Protein AF-A0A7W0LDE7-F1 (afdb_monomer)

Foldseek 3Di:
DVVVLVVQLVVVVVVVDDNVVSVVVSCVVCVVVDPDDDPDDDDPPDDPDPDD

pLDDT: mean 75.1, std 14.08, range [44.19, 92.88]

Mean predicted aligned error: 9.15 Å

Nearest PDB structures (foldseek):
  1rqu-assembly1_B  TM=4.398E-01  e=8.544E+00  Escherichia coli

Structure (mmCIF, N/CA/C/O backbone):
data_AF-A0A7W0LDE7-F1
#
_entry.id   AF-A0A7W0LDE7-F1
#
loop_
_atom_site.group_PDB
_atom_site.id
_atom_site.type_symbol
_atom_site.label_atom_id
_atom_site.label_alt_id
_atom_site.label_comp_id
_atom_site.label_asym_id
_atom_site.label_entity_id
_atom_site.label_seq_id
_atom_site.pdbx_PDB_ins_code
_atom_site.Cartn_x
_atom_site.Cartn_y
_atom_site.Cartn_z
_atom_site.occupancy
_atom_site.B_iso_or_equiv
_atom_site.auth_seq_id
_atom_site.auth_comp_id
_atom_site.auth_asym_id
_atom_site.auth_atom_id
_atom_site.pdbx_PDB_model_num
ATOM 1 N N . MET A 1 1 ? 0.580 0.891 -12.917 1.00 61.28 1 MET A N 1
ATOM 2 C CA . MET A 1 1 ? 0.973 1.292 -11.548 1.00 61.28 1 MET A CA 1
ATOM 3 C C . MET A 1 1 ? 0.045 2.352 -10.971 1.00 61.28 1 MET A C 1
ATOM 5 O O . MET A 1 1 ? -0.604 2.051 -9.986 1.00 61.28 1 MET A O 1
ATOM 9 N N . CYS A 1 2 ? -0.085 3.552 -11.558 1.00 72.75 2 CYS A N 1
ATOM 10 C CA . CYS A 1 2 ? -0.928 4.606 -10.962 1.00 72.75 2 CYS A CA 1
ATOM 11 C C . CYS A 1 2 ? -2.420 4.230 -10.893 1.00 72.75 2 CYS A C 1
ATOM 13 O O . CYS A 1 2 ? -3.089 4.555 -9.919 1.00 72.75 2 CYS A O 1
ATOM 15 N N . ILE A 1 3 ? -2.928 3.508 -11.899 1.00 80.50 3 ILE A N 1
ATOM 16 C CA . ILE A 1 3 ? -4.328 3.054 -11.942 1.00 80.50 3 ILE A CA 1
ATOM 17 C C . ILE A 1 3 ? -4.582 1.938 -10.917 1.00 80.50 3 ILE A C 1
ATOM 19 O O . ILE A 1 3 ? -5.603 1.963 -10.235 1.00 80.50 3 ILE A O 1
ATOM 23 N N . ASP A 1 4 ? -3.652 0.992 -10.777 1.00 83.62 4 ASP A N 1
ATOM 24 C CA . ASP A 1 4 ? -3.766 -0.133 -9.835 1.00 83.62 4 ASP A CA 1
ATOM 25 C C . ASP A 1 4 ? -3.722 0.364 -8.386 1.00 83.62 4 ASP A C 1
ATOM 27 O O . ASP A 1 4 ? -4.613 0.069 -7.595 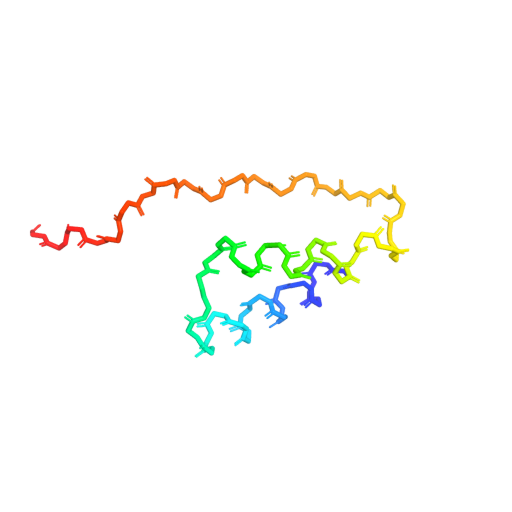1.00 83.62 4 ASP A O 1
ATOM 31 N N . VAL A 1 5 ? -2.758 1.241 -8.086 1.00 83.44 5 VAL A N 1
ATOM 32 C CA . VAL A 1 5 ? -2.634 1.923 -6.792 1.00 83.44 5 VAL A CA 1
ATOM 33 C C . VAL A 1 5 ? -3.892 2.733 -6.471 1.00 83.44 5 VAL A C 1
ATOM 35 O O . VAL A 1 5 ? -4.394 2.661 -5.352 1.00 83.44 5 VAL A O 1
ATOM 38 N N . ALA A 1 6 ? -4.440 3.472 -7.442 1.00 84.50 6 ALA A N 1
ATOM 39 C CA . ALA A 1 6 ? -5.670 4.236 -7.242 1.00 84.50 6 ALA A CA 1
ATOM 40 C C . ALA A 1 6 ? -6.885 3.329 -6.986 1.00 84.50 6 ALA A C 1
ATOM 42 O O . ALA A 1 6 ? -7.716 3.638 -6.130 1.00 84.50 6 ALA A O 1
ATOM 43 N N . ARG A 1 7 ? -6.996 2.200 -7.697 1.00 88.12 7 ARG A N 1
ATOM 44 C CA . ARG A 1 7 ? -8.079 1.227 -7.507 1.00 88.12 7 ARG A CA 1
ATOM 45 C C . ARG A 1 7 ? -8.016 0.598 -6.115 1.00 88.12 7 ARG A C 1
ATOM 47 O O . ARG A 1 7 ? -9.034 0.591 -5.422 1.00 88.12 7 ARG A O 1
ATOM 54 N N . ASP A 1 8 ? -6.836 0.154 -5.700 1.00 88.38 8 ASP A N 1
ATOM 55 C CA . ASP A 1 8 ? -6.594 -0.423 -4.376 1.00 88.38 8 ASP A CA 1
ATOM 56 C C . ASP A 1 8 ? -6.872 0.602 -3.267 1.00 88.38 8 ASP A C 1
ATOM 58 O O . ASP A 1 8 ? -7.591 0.307 -2.311 1.00 88.38 8 ASP A O 1
ATOM 62 N N . ALA A 1 9 ? -6.393 1.841 -3.429 1.00 87.56 9 ALA A N 1
ATOM 63 C CA . ALA A 1 9 ? -6.652 2.929 -2.487 1.00 87.56 9 ALA A CA 1
ATOM 64 C C . ALA A 1 9 ? -8.153 3.206 -2.327 1.00 87.56 9 ALA A C 1
ATOM 66 O O . ALA A 1 9 ? -8.650 3.326 -1.206 1.00 87.56 9 ALA A O 1
ATOM 67 N N . MET A 1 10 ? -8.897 3.265 -3.437 1.00 89.81 10 MET A N 1
ATOM 68 C CA . MET A 1 10 ? -10.345 3.483 -3.410 1.00 89.81 10 MET A CA 1
A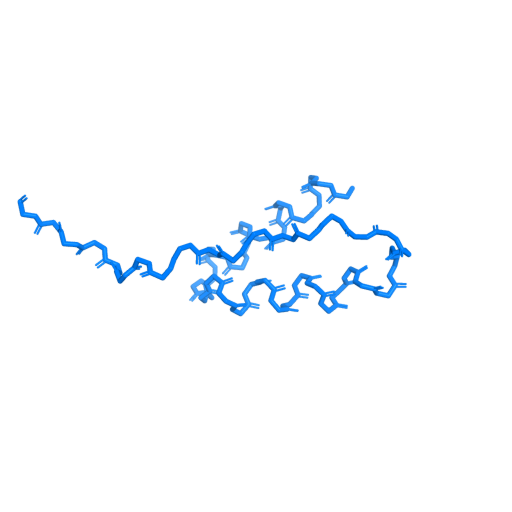TOM 69 C C . MET A 1 10 ? -11.098 2.324 -2.753 1.00 89.81 10 MET A C 1
ATOM 71 O O . MET A 1 10 ? -12.063 2.564 -2.028 1.00 89.81 10 MET A O 1
ATOM 75 N N . GLN A 1 11 ? -10.682 1.077 -2.985 1.00 92.88 11 GLN A N 1
ATOM 76 C CA . GLN A 1 11 ? -11.289 -0.087 -2.336 1.00 92.88 11 GLN A CA 1
ATOM 77 C C . GLN A 1 11 ? -11.054 -0.072 -0.823 1.00 92.88 11 GLN A C 1
ATOM 79 O O . GLN A 1 11 ? -12.002 -0.246 -0.059 1.00 92.88 11 GLN A O 1
ATOM 84 N N . MET A 1 12 ? -9.827 0.210 -0.381 1.00 89.31 12 MET A N 1
ATOM 85 C CA . MET A 1 12 ? -9.512 0.282 1.047 1.00 89.31 12 MET A CA 1
ATOM 86 C C . MET A 1 12 ? -10.200 1.470 1.736 1.00 89.31 12 MET A C 1
ATOM 88 O O . MET A 1 12 ? -10.683 1.332 2.857 1.00 89.31 12 MET A O 1
ATOM 92 N N . HIS A 1 13 ? -10.324 2.612 1.053 1.00 90.94 13 HIS A N 1
ATOM 93 C CA . HIS A 1 13 ? -11.084 3.759 1.558 1.00 90.94 13 HIS A CA 1
ATOM 94 C C . HIS A 1 13 ? -12.573 3.425 1.720 1.00 90.94 13 HIS A C 1
ATOM 96 O O . HIS A 1 13 ? -13.171 3.732 2.747 1.00 90.94 13 HIS A O 1
ATOM 102 N N . LYS A 1 14 ? -13.175 2.734 0.740 1.00 89.81 14 LYS A N 1
ATOM 103 C CA . LYS A 1 14 ? -14.563 2.246 0.838 1.00 89.81 14 LYS A CA 1
ATOM 104 C C . LYS A 1 14 ? -14.758 1.233 1.968 1.00 89.81 14 LYS A C 1
ATOM 106 O O . LYS A 1 14 ? -15.831 1.197 2.554 1.00 89.81 14 LYS A O 1
ATOM 111 N N . ALA A 1 15 ? -13.732 0.447 2.286 1.00 90.44 15 ALA A N 1
ATO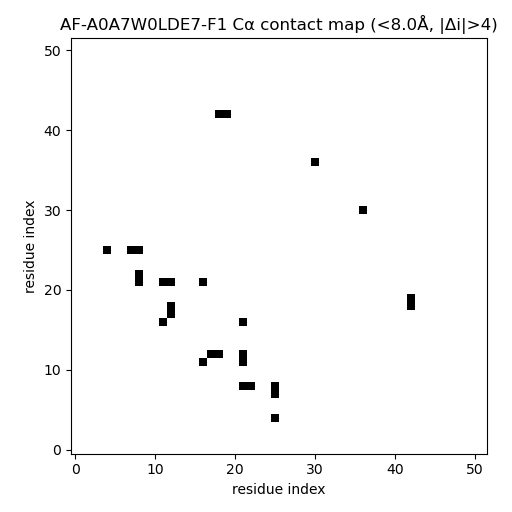M 112 C CA . ALA A 1 15 ? -13.731 -0.473 3.422 1.00 90.44 15 ALA A CA 1
ATOM 113 C C . ALA A 1 15 ? -13.545 0.229 4.785 1.00 90.44 15 ALA A C 1
ATOM 115 O O . ALA A 1 15 ? -13.533 -0.438 5.816 1.00 90.44 15 ALA A O 1
ATOM 116 N N . GLY A 1 16 ? -13.405 1.560 4.808 1.00 90.56 16 GLY A N 1
ATOM 117 C CA . GLY A 1 16 ? -13.292 2.347 6.035 1.00 90.56 16 GLY A CA 1
ATOM 118 C C . GLY A 1 16 ? -11.883 2.400 6.628 1.00 90.56 16 GLY A C 1
ATOM 119 O O . GLY A 1 16 ? -11.728 2.810 7.777 1.00 90.56 16 GLY A O 1
ATOM 120 N N . LEU A 1 17 ? -10.847 2.000 5.880 1.00 86.69 17 LEU A N 1
ATOM 121 C CA . LEU A 1 17 ? -9.468 2.145 6.346 1.00 86.69 17 LEU A CA 1
ATOM 122 C C . LEU A 1 17 ? -9.066 3.626 6.383 1.00 86.69 17 LEU A C 1
ATOM 124 O O . LEU A 1 17 ? -9.437 4.418 5.516 1.00 86.69 17 LEU A O 1
ATOM 128 N N . SER A 1 18 ? -8.252 3.993 7.375 1.00 87.50 18 SER A N 1
ATOM 129 C CA . SER A 1 18 ? -7.659 5.329 7.452 1.00 87.50 18 SER A CA 1
ATOM 130 C C . SER A 1 18 ? -6.677 5.557 6.298 1.00 87.50 18 SER A C 1
ATOM 132 O O . SER A 1 18 ? -6.005 4.631 5.843 1.00 87.50 18 SER A O 1
ATOM 134 N N . LEU A 1 19 ? -6.534 6.808 5.850 1.00 85.00 19 LEU A N 1
ATOM 135 C CA . LEU A 1 19 ? -5.607 7.162 4.764 1.00 85.00 19 LEU A CA 1
ATOM 136 C C . LEU A 1 19 ? -4.151 6.767 5.069 1.00 85.00 19 LEU A C 1
ATOM 138 O O . LEU A 1 19 ? -3.413 6.397 4.158 1.00 85.00 19 LEU A O 1
ATOM 142 N N . VAL A 1 20 ? -3.757 6.800 6.348 1.00 86.38 20 VAL A N 1
ATOM 143 C CA . VAL A 1 20 ? -2.434 6.356 6.813 1.00 86.38 20 VAL A CA 1
ATOM 144 C C . VAL A 1 20 ? -2.262 4.855 6.574 1.00 86.38 20 VAL A C 1
ATOM 146 O O . VAL A 1 20 ? -1.306 4.446 5.921 1.00 86.38 20 VAL A O 1
ATOM 149 N N . ASN A 1 21 ? -3.238 4.044 6.991 1.00 86.31 21 ASN A N 1
ATOM 150 C CA . ASN A 1 21 ? -3.184 2.593 6.813 1.00 86.31 21 ASN A CA 1
ATOM 151 C C . ASN A 1 21 ? -3.218 2.205 5.328 1.00 86.31 21 ASN A C 1
ATOM 153 O O . ASN A 1 21 ? -2.539 1.267 4.921 1.00 86.31 21 ASN A O 1
ATOM 157 N N . ILE A 1 22 ? -3.991 2.928 4.508 1.00 87.56 22 ILE A N 1
ATOM 158 C CA . ILE A 1 22 ? -4.060 2.712 3.053 1.00 87.56 22 ILE A CA 1
ATOM 159 C C . ILE A 1 22 ? -2.686 2.925 2.422 1.00 87.56 22 ILE A C 1
ATOM 161 O O . ILE A 1 22 ? -2.223 2.090 1.645 1.00 87.56 22 ILE A O 1
ATOM 165 N N . ARG A 1 23 ? -2.014 4.021 2.788 1.00 83.94 23 ARG A N 1
ATOM 166 C CA . ARG A 1 23 ? -0.664 4.326 2.320 1.00 83.94 23 ARG A CA 1
ATOM 167 C C . ARG A 1 23 ? 0.315 3.226 2.709 1.00 83.94 23 ARG A C 1
ATOM 169 O O . ARG A 1 23 ? 0.999 2.717 1.831 1.00 83.94 23 ARG A O 1
ATOM 176 N N . GLU A 1 24 ? 0.367 2.842 3.983 1.00 87.06 24 GLU A N 1
ATOM 177 C CA . GLU A 1 24 ? 1.282 1.793 4.452 1.00 87.06 24 GLU A CA 1
ATOM 178 C C . GLU A 1 24 ? 1.054 0.474 3.708 1.00 87.06 24 GLU A C 1
ATOM 180 O O . GLU A 1 24 ? 2.009 -0.173 3.280 1.00 87.06 24 GLU A O 1
ATOM 185 N N . LYS A 1 25 ? -0.213 0.102 3.486 1.00 87.75 25 LYS A N 1
ATOM 186 C CA . LYS A 1 25 ? -0.582 -1.114 2.751 1.00 87.75 25 LYS A CA 1
ATOM 187 C C . LYS A 1 25 ? -0.117 -1.061 1.296 1.00 87.75 25 LYS A C 1
ATOM 189 O O . LYS A 1 25 ? 0.441 -2.031 0.789 1.00 87.75 25 LYS A O 1
ATOM 194 N N . ILE A 1 26 ? -0.340 0.065 0.621 1.00 86.06 26 ILE A N 1
ATOM 195 C CA . ILE A 1 26 ? 0.080 0.276 -0.769 1.00 86.06 26 ILE A CA 1
ATOM 196 C C . ILE A 1 26 ? 1.605 0.301 -0.858 1.00 86.06 26 ILE A C 1
ATOM 198 O O . ILE A 1 26 ? 2.184 -0.389 -1.691 1.00 86.06 26 ILE A O 1
ATOM 202 N N . GLU A 1 27 ? 2.282 1.034 0.020 1.00 83.62 27 GLU A N 1
ATOM 203 C CA . GLU A 1 27 ? 3.740 1.051 0.049 1.00 83.62 27 GLU A CA 1
ATOM 204 C C . GLU A 1 27 ? 4.286 -0.363 0.271 1.00 83.62 27 GLU A C 1
ATOM 206 O O . GLU A 1 27 ? 5.121 -0.798 -0.508 1.00 83.62 27 GLU A O 1
ATOM 211 N N . GLN A 1 28 ? 3.771 -1.147 1.221 1.00 85.06 28 GLN A N 1
ATOM 212 C CA . GLN A 1 28 ? 4.199 -2.541 1.415 1.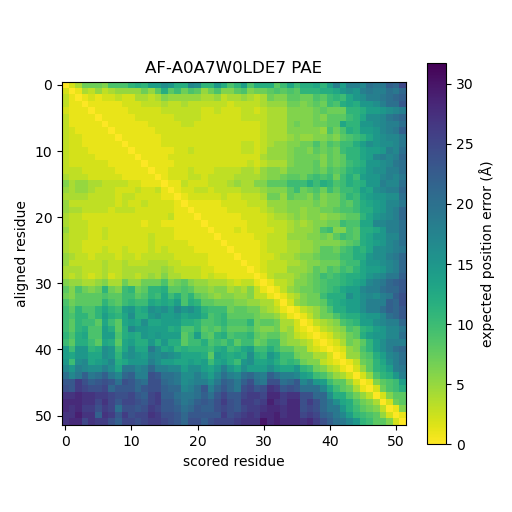00 85.06 28 GLN A CA 1
ATOM 213 C C . GLN A 1 28 ? 3.955 -3.424 0.180 1.00 85.06 28 GLN A C 1
ATOM 215 O O . GLN A 1 28 ? 4.856 -4.150 -0.244 1.00 85.06 28 GLN A O 1
ATOM 220 N N . ASN A 1 29 ? 2.767 -3.340 -0.425 1.00 84.19 29 ASN A N 1
ATOM 221 C CA . ASN A 1 29 ? 2.375 -4.184 -1.557 1.00 84.19 29 ASN A CA 1
ATOM 222 C C . ASN A 1 29 ? 3.170 -3.884 -2.837 1.00 84.19 29 ASN A C 1
ATOM 224 O O . ASN A 1 29 ? 3.405 -4.782 -3.652 1.00 84.19 29 ASN A O 1
ATOM 228 N N . TYR A 1 30 ? 3.563 -2.624 -3.029 1.00 81.56 30 TYR A N 1
ATOM 229 C CA . TYR A 1 30 ? 4.188 -2.153 -4.261 1.00 81.56 30 TYR A CA 1
ATOM 230 C C . TYR A 1 30 ? 5.704 -1.902 -4.104 1.00 81.56 30 TYR A C 1
ATOM 232 O O . TYR A 1 30 ? 6.427 -1.963 -5.097 1.00 81.56 30 TYR A O 1
ATOM 240 N N . LYS A 1 31 ? 6.242 -1.731 -2.888 1.00 77.44 31 LYS A N 1
ATOM 241 C CA . LYS A 1 31 ? 7.684 -1.502 -2.638 1.00 77.44 31 LYS A CA 1
ATOM 242 C C . LYS A 1 31 ? 8.582 -2.642 -3.108 1.00 77.44 31 LYS A C 1
ATOM 244 O O . LYS A 1 31 ? 9.696 -2.390 -3.548 1.00 77.44 31 LYS A O 1
ATOM 249 N N . SER A 1 32 ? 8.113 -3.887 -3.043 1.00 74.12 32 SER A N 1
ATOM 250 C CA . SER A 1 32 ? 8.880 -5.045 -3.527 1.00 74.12 32 SER A CA 1
ATOM 251 C C . SER A 1 32 ? 8.872 -5.175 -5.052 1.00 74.12 32 SER A C 1
ATOM 253 O O . SER A 1 32 ? 9.787 -5.760 -5.624 1.00 74.12 32 SER A O 1
ATOM 255 N N . LYS A 1 33 ? 7.850 -4.624 -5.718 1.00 71.81 33 LYS A N 1
ATOM 256 C CA . LYS A 1 33 ? 7.636 -4.774 -7.163 1.00 71.81 33 LYS A CA 1
ATOM 257 C C . LYS A 1 33 ? 8.261 -3.653 -7.990 1.00 71.81 33 LYS A C 1
ATOM 259 O O . LYS A 1 33 ? 8.482 -3.845 -9.182 1.00 71.81 33 LYS A O 1
ATOM 264 N N . TYR A 1 34 ? 8.557 -2.500 -7.387 1.00 70.25 34 TYR A N 1
ATOM 265 C CA . TYR A 1 34 ? 9.023 -1.321 -8.115 1.00 70.25 34 TYR A CA 1
ATOM 266 C C . TYR A 1 34 ? 10.262 -0.713 -7.452 1.00 70.25 34 TYR A C 1
ATOM 268 O O . TYR A 1 34 ? 10.215 -0.227 -6.327 1.00 70.25 34 TYR A O 1
ATOM 276 N N . ARG A 1 35 ? 11.387 -0.734 -8.184 1.00 66.75 35 ARG A N 1
ATOM 277 C CA . ARG A 1 35 ? 12.702 -0.243 -7.725 1.00 66.75 35 ARG A CA 1
ATOM 278 C C . ARG A 1 35 ? 12.752 1.282 -7.565 1.00 66.75 35 ARG A C 1
ATOM 280 O O . ARG A 1 35 ? 13.550 1.783 -6.783 1.00 66.75 35 ARG A O 1
ATOM 287 N N . PHE A 1 36 ? 11.897 1.999 -8.295 1.00 65.00 36 PHE A N 1
ATOM 288 C CA . PHE A 1 36 ? 11.704 3.443 -8.193 1.00 65.00 36 PHE A CA 1
ATOM 289 C C . PHE A 1 36 ? 10.247 3.726 -7.841 1.00 65.00 36 PHE A C 1
ATOM 291 O O . PHE A 1 36 ? 9.339 3.351 -8.581 1.00 65.00 36 PHE A O 1
ATOM 298 N N . ILE A 1 37 ? 10.043 4.382 -6.703 1.00 64.81 37 ILE A N 1
ATOM 299 C CA . ILE A 1 37 ? 8.731 4.742 -6.174 1.00 64.81 37 ILE A CA 1
ATOM 300 C C . ILE A 1 37 ? 8.695 6.264 -6.118 1.00 64.81 37 ILE A C 1
ATOM 302 O O . ILE A 1 37 ? 9.583 6.876 -5.523 1.00 64.81 37 ILE A O 1
ATOM 306 N N . THR A 1 38 ? 7.691 6.885 -6.732 1.00 67.44 38 THR A N 1
ATOM 307 C CA . THR A 1 38 ? 7.452 8.316 -6.533 1.00 67.44 38 THR A CA 1
ATOM 308 C C . THR A 1 38 ? 7.037 8.517 -5.074 1.00 67.44 38 THR A C 1
ATOM 310 O O . THR A 1 38 ? 6.037 7.922 -4.659 1.00 67.44 38 THR A O 1
ATOM 313 N N . PRO A 1 39 ? 7.779 9.306 -4.274 1.00 62.50 39 PRO A N 1
ATOM 314 C CA . PRO A 1 39 ? 7.431 9.543 -2.880 1.00 62.50 39 PRO A CA 1
ATOM 315 C C . PRO A 1 39 ? 6.009 10.090 -2.813 1.00 62.50 39 PRO A C 1
ATOM 317 O O . PRO A 1 39 ? 5.718 11.148 -3.369 1.00 62.50 39 PRO A O 1
ATOM 320 N N . THR A 1 40 ? 5.101 9.350 -2.180 1.00 66.00 40 THR A N 1
ATOM 321 C CA . THR A 1 40 ? 3.726 9.827 -2.035 1.00 66.00 40 THR A CA 1
ATOM 322 C C . THR A 1 40 ? 3.733 10.902 -0.946 1.00 66.00 40 THR A C 1
ATOM 324 O O . THR A 1 40 ? 4.198 10.617 0.165 1.00 66.00 40 THR A O 1
ATOM 327 N N . PRO A 1 41 ? 3.261 12.133 -1.205 1.00 64.00 41 PRO A N 1
ATOM 328 C CA . PRO A 1 41 ? 3.173 13.160 -0.173 1.00 64.00 41 PRO A CA 1
ATOM 329 C C . PRO A 1 41 ? 2.374 12.639 1.020 1.00 64.00 41 PRO A C 1
ATOM 331 O O . PRO A 1 41 ? 1.424 11.870 0.852 1.00 64.00 41 PRO A O 1
ATOM 334 N N . HIS A 1 42 ? 2.785 12.990 2.238 1.00 59.75 42 HIS A N 1
ATOM 335 C CA . HIS A 1 42 ? 1.971 12.678 3.409 1.00 59.75 42 HIS A CA 1
ATOM 336 C C . HIS A 1 42 ? 0.624 13.388 3.242 1.00 59.75 42 HIS A C 1
ATOM 338 O O . HIS A 1 42 ? 0.62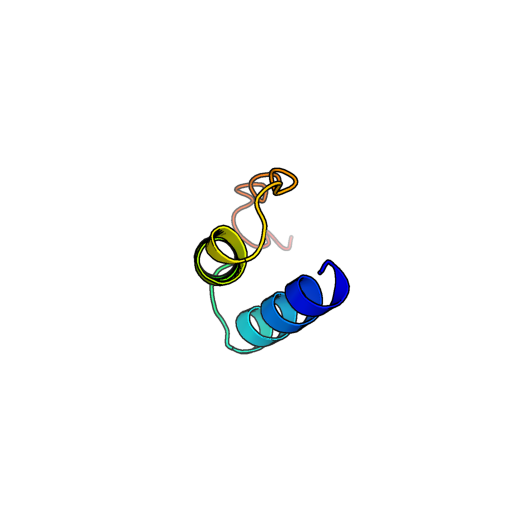4 14.581 2.920 1.00 59.75 42 HIS A O 1
ATOM 344 N N . PRO A 1 43 ? -0.516 12.682 3.396 1.00 60.25 43 PRO A N 1
ATOM 345 C CA . PRO A 1 43 ? -1.794 13.368 3.411 1.00 60.25 43 PRO A CA 1
ATOM 346 C C . PRO A 1 43 ? -1.721 14.446 4.499 1.00 60.25 43 PRO A C 1
ATOM 348 O O . PRO A 1 43 ? -1.135 14.192 5.559 1.00 60.25 43 PRO A O 1
ATOM 351 N N . PRO A 1 44 ? -2.249 15.655 4.246 1.00 64.38 44 PRO A N 1
ATOM 352 C CA . PRO A 1 44 ? -2.296 16.667 5.283 1.00 64.38 44 PRO A CA 1
ATOM 353 C C . PRO A 1 44 ? -2.978 16.052 6.507 1.00 64.38 44 PRO A C 1
ATOM 355 O O . PRO A 1 44 ? -4.008 15.387 6.380 1.00 64.38 44 PRO A O 1
ATOM 358 N N . HIS A 1 45 ? -2.390 16.251 7.690 1.00 56.06 45 HIS A N 1
ATOM 359 C CA . HIS A 1 45 ? -3.046 15.988 8.970 1.00 56.06 45 HIS A CA 1
ATOM 360 C C . HIS A 1 45 ? -4.196 16.994 9.135 1.00 56.06 45 HIS A C 1
ATOM 362 O O . HIS A 1 45 ? -4.168 17.859 10.004 1.00 56.06 45 HIS A O 1
ATOM 368 N N . THR A 1 46 ? -5.194 16.960 8.258 1.00 54.09 46 THR A N 1
ATOM 369 C CA . THR A 1 46 ? -6.439 17.675 8.475 1.00 54.09 46 THR A CA 1
ATOM 370 C C . THR A 1 46 ? -7.302 16.773 9.349 1.00 54.09 46 THR A C 1
ATOM 372 O O . THR A 1 46 ? -7.730 15.710 8.892 1.00 54.09 46 THR A O 1
ATOM 375 N N . PRO A 1 47 ? -7.554 17.133 10.624 1.00 51.50 47 PRO A N 1
ATOM 376 C CA . PRO A 1 47 ? -8.609 16.470 11.368 1.00 51.50 47 PRO A CA 1
ATOM 377 C C . PRO A 1 47 ? -9.891 16.628 10.551 1.00 51.50 47 P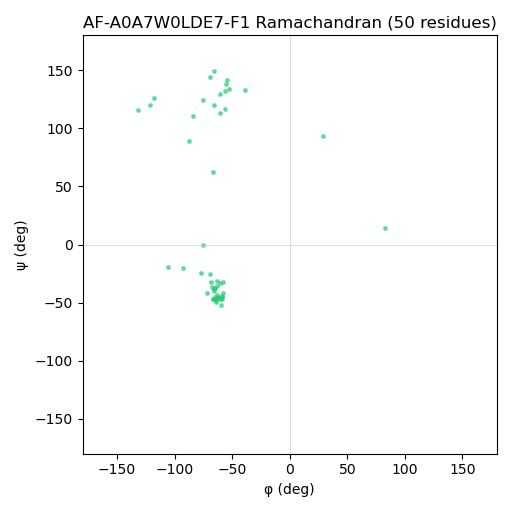RO A C 1
ATOM 379 O O . PRO A 1 47 ? -10.176 17.710 10.034 1.00 51.50 47 PRO A O 1
ATOM 382 N N . ALA A 1 48 ? -10.605 15.519 10.375 1.00 53.91 48 ALA A N 1
ATOM 383 C CA . ALA A 1 48 ? -11.846 15.442 9.625 1.00 53.91 48 ALA A CA 1
ATOM 384 C C . ALA A 1 48 ? -12.739 16.673 9.861 1.00 53.91 48 ALA A C 1
ATOM 386 O O . AL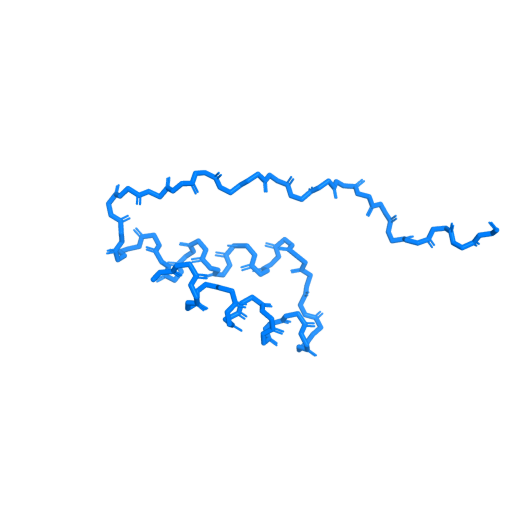A A 1 48 ? -12.957 17.070 11.002 1.00 53.91 48 ALA A O 1
ATOM 387 N N . SER A 1 49 ? -13.256 17.245 8.771 1.00 54.41 49 SER A N 1
ATOM 388 C CA . SER A 1 49 ? -14.481 18.048 8.717 1.00 54.41 49 SER A CA 1
ATOM 389 C C . SER A 1 49 ? -14.861 18.809 9.997 1.00 54.41 49 SER A C 1
ATOM 391 O O . SER A 1 49 ? -15.664 18.323 10.792 1.00 54.41 49 SER A O 1
ATOM 393 N N . LYS A 1 50 ? -14.448 20.073 10.133 1.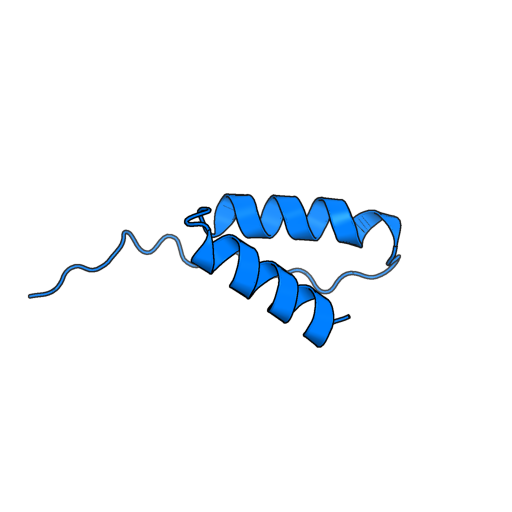00 44.19 50 LYS A N 1
ATOM 394 C CA . LYS A 1 50 ? -15.323 21.047 10.805 1.00 44.19 50 LYS A CA 1
ATOM 395 C C . LYS A 1 50 ? -16.253 21.649 9.762 1.00 44.19 50 LYS A C 1
ATOM 397 O O . LYS A 1 50 ? -15.952 22.652 9.132 1.00 44.19 50 LYS A O 1
ATOM 402 N N . LYS A 1 51 ? -17.388 20.976 9.592 1.00 48.50 51 LYS A N 1
ATOM 403 C CA . LYS A 1 51 ? -18.626 21.569 9.093 1.00 48.50 51 LYS A CA 1
ATOM 404 C C . LYS A 1 51 ? -19.023 22.669 10.091 1.00 48.50 51 LYS A C 1
ATOM 406 O O . LYS A 1 51 ? -19.322 22.340 11.240 1.00 48.50 51 LYS A O 1
ATOM 411 N N . LYS A 1 52 ? -18.990 23.938 9.689 1.00 45.53 52 LYS A N 1
ATOM 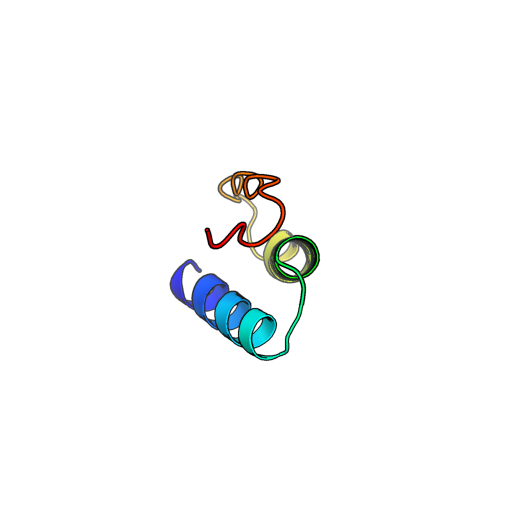412 C CA . LYS A 1 52 ? -19.817 25.000 10.272 1.00 45.53 52 LYS A CA 1
ATOM 413 C C . LYS A 1 52 ? -20.090 26.062 9.221 1.00 45.53 52 LYS A C 1
ATOM 415 O O . LYS A 1 52 ? -19.122 26.416 8.518 1.00 45.53 52 LYS A O 1
#

Radius of gyration: 12.65 Å; Cα contacts (8 Å, |Δi|>4): 14; chains: 1; bounding box: 32×30×23 Å

Secondary structure (DSSP, 8-state):
-HHHHHHHHHHHHHTT--HHHHHHHHHHHHHTT-SS-PPPPPPP---S----

Sequence (52 aa):
MCIDVARDAMQMHKAGLSLVNIREKIEQNYKSKYRFITPTPHPPHTPASKKK

Solvent-accessible surface area (backbone atoms only — not comparable to full-atom values): 3459 Å² total; per-residue (Å²): 104,74,66,57,53,49,51,53,45,52,52,39,47,74,73,67,49,53,73,67,58,43,48,54,51,50,48,63,70,43,56,84,77,38,98,77,72,82,85,75,76,77,75,76,91,65,76,80,80,84,84,125